Protein AF-A0A3B8VXX9-F1 (afdb_monomer_lite)

Sequence (115 aa):
GTAFRVTSAGAVGAQGVIPGIANLIPAICAQGWEAGEAGDADGIREANAGVIVAGKASRIAQGGSANAAAFGAMKASLKIMGILEHDTLSKPFRPLANEEKEQLPPILKELGLLN

Secondary structure (DSSP, 8-state):
-HHHHHHHSGGGT------GGGGT-HHHHHHHHHHHHHT-HHHHHHHHHHHHHHHHHGGG--SS-HHHHHHHHHHHHHHHTTS-S-----TTPPPPPHHHHTTHHHHHHHTTS--

Foldseek 3Di:
DLLCCLQAVVVVPDPDDDDPLCLVVVPLSVQSNVCSNVVPPVSSVVSSVLVVLSVVQLVLAPDDDSVLSNLLSSLLLCVVLVNDVDSDDDPPRDHGDPVSSVVNPVSCVVNVSHD

pLDDT: mean 94.01, std 6.65, range [60.78, 98.31]

Structure (mmCIF, N/CA/C/O backbone):
data_AF-A0A3B8VXX9-F1
#
_entry.id   AF-A0A3B8VXX9-F1
#
loop_
_atom_site.group_PDB
_atom_site.id
_atom_site.type_symbol
_atom_site.label_atom_id
_atom_site.label_alt_id
_atom_site.label_comp_id
_atom_site.label_asym_id
_atom_site.label_entity_id
_atom_site.label_seq_id
_atom_site.pdbx_PDB_ins_code
_atom_site.Cartn_x
_atom_site.Cartn_y
_atom_site.Cartn_z
_atom_site.occupancy
_atom_site.B_iso_or_equiv
_atom_site.auth_seq_id
_atom_site.auth_comp_id
_atom_site.auth_asym_id
_atom_site.auth_atom_id
_atom_site.pdbx_PDB_model_num
ATOM 1 N N . GLY A 1 1 ? 1.554 10.534 7.185 1.00 60.78 1 GLY A N 1
ATOM 2 C CA . GLY A 1 1 ? 0.429 11.073 6.399 1.00 60.78 1 GLY A CA 1
ATOM 3 C C . GLY A 1 1 ? -0.730 10.100 6.384 1.00 60.78 1 GLY A C 1
ATOM 4 O O . GLY A 1 1 ? -1.644 10.262 7.174 1.00 60.78 1 GLY A O 1
ATOM 5 N N . THR A 1 2 ? -0.674 9.083 5.523 1.00 64.62 2 THR A N 1
ATOM 6 C CA . THR A 1 2 ? -1.784 8.142 5.288 1.00 64.62 2 THR A CA 1
ATOM 7 C C . THR A 1 2 ? -2.212 7.336 6.513 1.00 64.62 2 THR A C 1
ATOM 9 O O . THR A 1 2 ? -3.402 7.301 6.776 1.00 64.62 2 THR A O 1
ATOM 12 N N . ALA A 1 3 ? -1.267 6.781 7.284 1.00 62.50 3 ALA A N 1
ATOM 13 C CA . ALA A 1 3 ? -1.545 6.015 8.508 1.00 62.50 3 ALA A CA 1
ATOM 14 C C . ALA A 1 3 ? -2.504 6.769 9.453 1.00 62.50 3 ALA A C 1
ATOM 16 O O . ALA A 1 3 ? -3.631 6.353 9.678 1.00 62.50 3 ALA A O 1
ATOM 17 N N . PHE A 1 4 ? -2.117 7.987 9.845 1.00 66.69 4 PHE A N 1
ATOM 18 C CA . PHE A 1 4 ? -2.926 8.838 10.718 1.00 66.69 4 PHE A CA 1
ATOM 19 C C . PHE A 1 4 ? -4.268 9.263 10.104 1.00 66.69 4 PHE A C 1
ATOM 21 O O . PHE A 1 4 ? -5.262 9.392 10.808 1.00 66.69 4 PHE A O 1
ATOM 28 N N . ARG A 1 5 ? -4.319 9.494 8.785 1.00 82.19 5 ARG A N 1
ATOM 29 C CA . ARG A 1 5 ? -5.575 9.889 8.132 1.00 82.19 5 ARG A CA 1
ATOM 30 C C . ARG A 1 5 ? -6.584 8.747 8.169 1.00 82.19 5 ARG A C 1
ATOM 32 O O . ARG A 1 5 ? -7.726 8.992 8.512 1.00 82.19 5 ARG A O 1
ATOM 39 N N . VAL A 1 6 ? -6.167 7.523 7.857 1.00 88.50 6 VAL A N 1
ATOM 40 C CA . VAL A 1 6 ? -7.079 6.373 7.802 1.00 88.50 6 VAL A CA 1
ATOM 41 C C . VAL A 1 6 ? -7.701 6.081 9.168 1.00 88.50 6 VAL A C 1
ATOM 43 O O . VAL A 1 6 ? -8.902 5.870 9.232 1.00 88.50 6 VAL A O 1
ATOM 46 N N . THR A 1 7 ? -6.918 6.126 10.249 1.00 91.75 7 THR A N 1
ATOM 47 C CA . THR A 1 7 ? -7.380 5.669 11.570 1.00 91.75 7 THR A CA 1
ATOM 48 C C . THR A 1 7 ? -7.891 6.767 12.502 1.00 91.75 7 THR A C 1
ATOM 50 O O . THR A 1 7 ? -8.358 6.464 13.593 1.00 91.75 7 THR A O 1
ATOM 53 N N . SER A 1 8 ? -7.723 8.048 12.158 1.00 87.81 8 SER A N 1
ATOM 54 C CA . SER A 1 8 ? -8.009 9.156 13.091 1.00 87.81 8 SER A CA 1
ATOM 55 C C . SER A 1 8 ? -8.794 10.314 12.475 1.00 87.81 8 SER A C 1
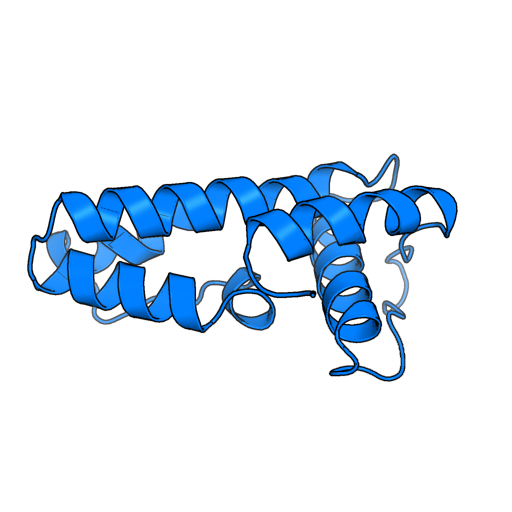ATOM 57 O O . SER A 1 8 ? -9.110 11.271 13.179 1.00 87.81 8 SER A O 1
ATOM 59 N N . ALA A 1 9 ? -9.125 10.261 11.180 1.00 84.50 9 ALA A N 1
ATOM 60 C CA . ALA A 1 9 ? -9.855 11.343 10.517 1.00 84.50 9 ALA A CA 1
ATOM 61 C C . ALA A 1 9 ? -11.298 11.500 11.037 1.00 84.50 9 ALA A C 1
ATOM 63 O O . ALA A 1 9 ? -11.759 12.631 11.196 1.00 84.50 9 ALA A O 1
ATOM 64 N N . GLY A 1 10 ? -11.976 10.402 11.380 1.00 82.25 10 GLY A N 1
ATOM 65 C CA . GLY A 1 10 ? -13.309 10.440 11.988 1.00 82.25 10 GLY A CA 1
ATOM 66 C C . GLY A 1 10 ? -13.361 11.229 13.297 1.00 82.25 10 GLY A C 1
ATOM 67 O O . GLY A 1 10 ? -14.204 12.106 13.477 1.00 82.25 10 GLY A O 1
ATOM 68 N N . ALA A 1 11 ? -12.361 11.033 14.163 1.00 86.81 11 ALA A N 1
ATOM 69 C CA . ALA A 1 11 ? -12.247 11.720 15.452 1.00 86.81 11 ALA A CA 1
ATOM 70 C C . ALA A 1 11 ? -12.109 13.254 15.342 1.00 86.81 11 ALA A C 1
ATOM 72 O O . ALA A 1 11 ? -12.340 13.963 16.320 1.00 86.81 11 ALA A O 1
ATOM 73 N N . VAL A 1 12 ? -11.748 13.780 14.166 1.00 88.81 12 VAL A N 1
ATOM 74 C CA . VAL A 1 12 ? -11.680 15.228 13.887 1.00 88.81 12 VAL A CA 1
ATOM 75 C C . VAL A 1 12 ? -12.837 15.721 13.008 1.00 88.81 12 VAL A C 1
ATOM 77 O O . VAL A 1 12 ? -12.774 16.821 12.461 1.00 88.81 12 VAL A O 1
ATOM 80 N N . GLY A 1 13 ? -13.896 14.919 12.867 1.00 89.88 13 GLY A N 1
ATOM 81 C CA . GLY A 1 13 ? -15.106 15.272 12.126 1.00 89.88 13 GLY A CA 1
ATOM 82 C C . GLY A 1 13 ? -14.976 15.163 10.607 1.00 89.88 13 GLY A C 1
ATOM 83 O O . GLY A 1 13 ? -15.776 15.770 9.897 1.00 89.88 13 GLY A O 1
ATOM 84 N N . ALA A 1 14 ? -13.987 14.430 10.087 1.00 90.94 14 ALA A N 1
ATOM 85 C CA . ALA A 1 14 ? -13.929 14.115 8.661 1.00 90.94 14 ALA A CA 1
ATOM 86 C C . ALA A 1 14 ? -14.866 12.945 8.322 1.00 90.94 14 ALA A C 1
ATOM 88 O O . ALA A 1 14 ? -14.974 11.994 9.085 1.00 90.94 14 ALA A O 1
ATOM 89 N N . GLN A 1 15 ? -15.494 12.982 7.145 1.00 92.12 15 GLN A N 1
ATOM 90 C CA . GLN A 1 15 ? -16.447 11.953 6.689 1.00 92.12 15 GLN A CA 1
ATOM 91 C C . GLN A 1 15 ? -15.792 10.839 5.856 1.00 92.12 15 GLN A C 1
ATOM 93 O O . GLN A 1 15 ? -16.481 9.965 5.338 1.00 92.12 15 GLN A O 1
ATOM 98 N N . GLY A 1 16 ? -14.475 10.894 5.654 1.00 90.75 16 GLY A N 1
ATOM 99 C CA . GLY A 1 16 ? -13.765 9.897 4.865 1.00 90.75 16 GLY A CA 1
ATOM 100 C C . GLY A 1 16 ? -12.332 10.284 4.528 1.00 90.75 16 GLY A C 1
ATOM 101 O O . GLY A 1 16 ? -11.832 11.351 4.898 1.00 90.75 16 GLY A O 1
ATOM 102 N N . VAL A 1 17 ? -11.669 9.397 3.787 1.00 93.19 17 VAL A N 1
ATOM 103 C CA . VAL A 1 17 ? -10.272 9.534 3.366 1.00 93.19 17 VAL A CA 1
ATOM 104 C C . VAL A 1 17 ? -10.062 9.041 1.938 1.00 93.19 17 VAL A C 1
ATOM 106 O O . VAL A 1 17 ? -10.767 8.161 1.461 1.00 93.19 17 VAL A O 1
ATOM 109 N N . ILE A 1 18 ? -9.034 9.574 1.267 1.00 93.12 18 ILE A N 1
ATOM 110 C CA . ILE A 1 18 ? -8.633 9.163 -0.091 1.00 93.12 18 ILE A CA 1
ATOM 111 C C . ILE A 1 18 ? -7.175 8.655 -0.066 1.00 93.12 18 ILE A C 1
ATOM 113 O O . ILE A 1 18 ? -6.253 9.344 -0.518 1.00 93.12 18 ILE A O 1
ATOM 117 N N . PRO A 1 19 ? -6.903 7.490 0.552 1.00 92.19 19 PRO A N 1
ATOM 118 C CA . PRO A 1 19 ? -5.554 6.950 0.669 1.00 92.19 19 PRO A CA 1
ATOM 119 C C . PRO A 1 19 ? -5.104 6.289 -0.641 1.00 92.19 19 PRO A C 1
ATOM 121 O O . PRO A 1 19 ? -5.575 5.218 -1.002 1.00 92.19 19 PRO A O 1
ATOM 124 N N . GLY A 1 20 ? -4.110 6.865 -1.325 1.00 93.06 20 GLY A N 1
ATOM 125 C CA . GLY A 1 20 ? -3.560 6.262 -2.552 1.00 93.06 20 GLY A CA 1
ATOM 126 C C . GLY A 1 20 ? -3.055 4.823 -2.361 1.00 93.06 20 GLY A C 1
ATOM 127 O O . GLY A 1 20 ? -3.249 3.982 -3.235 1.00 93.06 20 GLY A O 1
ATOM 128 N N . ILE A 1 21 ? -2.491 4.518 -1.184 1.00 93.94 21 ILE A N 1
ATOM 129 C CA . ILE A 1 21 ? -1.986 3.181 -0.828 1.00 93.94 21 ILE A CA 1
ATOM 130 C C . ILE A 1 21 ? -3.096 2.119 -0.729 1.00 93.94 21 ILE A C 1
ATOM 132 O O . ILE A 1 21 ? -2.792 0.932 -0.800 1.00 93.94 21 ILE A O 1
ATOM 136 N N . ALA A 1 22 ? -4.372 2.511 -0.620 1.00 96.19 22 ALA A N 1
ATOM 137 C CA . ALA A 1 22 ? -5.488 1.564 -0.602 1.00 96.19 22 ALA A CA 1
ATOM 138 C C . ALA A 1 22 ? -5.686 0.839 -1.937 1.00 96.19 22 ALA A C 1
ATOM 140 O O . ALA A 1 22 ? -6.365 -0.175 -1.964 1.00 96.19 22 ALA A O 1
ATOM 141 N N . ASN A 1 23 ? -5.052 1.284 -3.028 1.00 96.75 23 ASN A N 1
ATOM 142 C CA . ASN A 1 23 ? -4.965 0.454 -4.232 1.00 96.75 23 ASN A CA 1
ATOM 143 C C . ASN A 1 23 ? -4.179 -0.843 -3.975 1.00 96.75 23 ASN A C 1
ATOM 145 O O . ASN A 1 23 ? -4.448 -1.838 -4.632 1.00 96.75 23 ASN A O 1
ATOM 149 N N . LEU A 1 24 ? -3.213 -0.834 -3.047 1.00 97.38 24 LEU A N 1
ATOM 150 C CA . LEU A 1 24 ? -2.416 -2.008 -2.679 1.00 97.38 24 LEU A CA 1
ATOM 151 C C . LEU A 1 24 ? -2.976 -2.733 -1.449 1.00 97.38 24 LEU A C 1
ATOM 153 O O . LEU A 1 24 ? -3.030 -3.956 -1.436 1.00 97.38 24 LEU A O 1
ATOM 157 N N . ILE A 1 25 ? -3.382 -1.986 -0.419 1.00 97.25 25 ILE A N 1
ATOM 158 C CA . ILE A 1 25 ? -3.866 -2.532 0.861 1.00 97.25 25 ILE A CA 1
ATOM 159 C C . ILE A 1 25 ? -5.292 -2.052 1.194 1.00 97.25 25 ILE A C 1
ATOM 161 O O . ILE A 1 25 ? -5.491 -1.388 2.217 1.00 97.25 25 ILE A O 1
ATOM 165 N N . PRO A 1 26 ? -6.302 -2.347 0.351 1.00 97.25 26 PRO A N 1
ATOM 166 C CA . PRO A 1 26 ? -7.664 -1.851 0.558 1.00 97.25 26 PRO A CA 1
ATOM 167 C C . PRO A 1 26 ? -8.269 -2.348 1.875 1.00 97.25 26 PRO A C 1
ATOM 169 O O . PRO A 1 26 ? -8.829 -1.547 2.617 1.00 97.25 26 PRO A O 1
ATOM 172 N N . ALA A 1 27 ? -8.088 -3.632 2.205 1.00 97.50 27 ALA A N 1
ATOM 173 C CA . ALA A 1 27 ? -8.629 -4.237 3.424 1.00 97.50 27 ALA A CA 1
ATOM 174 C C . ALA A 1 27 ? -8.061 -3.594 4.700 1.00 97.50 27 ALA A C 1
ATOM 176 O O . ALA A 1 27 ? -8.822 -3.208 5.578 1.00 97.50 27 ALA A O 1
ATOM 177 N N . ILE A 1 28 ? -6.741 -3.380 4.760 1.00 97.12 28 ILE A N 1
ATOM 178 C CA . ILE A 1 28 ? -6.081 -2.710 5.896 1.00 97.12 28 ILE A CA 1
ATOM 179 C C . ILE A 1 28 ? -6.592 -1.271 6.044 1.00 97.12 28 ILE A C 1
ATOM 181 O O . ILE A 1 28 ? -6.786 -0.785 7.156 1.00 97.12 28 ILE A O 1
ATOM 185 N N . CYS A 1 29 ? -6.824 -0.573 4.926 1.00 96.81 29 CYS A N 1
ATOM 186 C CA . CYS A 1 29 ? -7.357 0.786 4.972 1.00 96.81 29 CYS A CA 1
ATOM 187 C C . CYS A 1 29 ? -8.814 0.822 5.461 1.00 96.81 29 CYS A C 1
ATOM 189 O O . CYS A 1 29 ? -9.158 1.705 6.241 1.00 96.81 29 CYS A O 1
ATOM 191 N N . ALA A 1 30 ? -9.650 -0.128 5.034 1.00 96.75 30 ALA A N 1
ATOM 192 C CA . ALA A 1 30 ? -11.029 -0.250 5.505 1.00 96.75 30 ALA A CA 1
ATOM 193 C C . ALA A 1 30 ? -11.083 -0.600 7.001 1.00 96.75 30 ALA A C 1
ATOM 195 O O . ALA A 1 30 ? -11.717 0.123 7.765 1.00 96.75 30 ALA A O 1
ATOM 196 N N . GLN A 1 31 ? -10.321 -1.611 7.432 1.00 96.44 31 GLN A N 1
ATOM 197 C CA . GLN A 1 31 ? -10.192 -1.985 8.843 1.00 96.44 31 GLN A CA 1
ATOM 198 C C . GLN A 1 31 ? -9.725 -0.799 9.694 1.00 96.44 31 GLN A C 1
ATOM 200 O O . GLN A 1 31 ? -10.269 -0.545 10.763 1.00 96.44 31 GLN A O 1
ATOM 205 N N . GLY A 1 32 ? -8.727 -0.046 9.221 1.00 95.88 32 GLY A N 1
ATOM 206 C CA . GLY A 1 32 ? -8.232 1.123 9.940 1.00 95.88 32 GLY A CA 1
ATOM 207 C C . GLY A 1 32 ? -9.278 2.228 10.093 1.00 95.88 32 GLY A C 1
ATOM 208 O O . GLY A 1 32 ? -9.334 2.853 11.151 1.00 95.88 32 GLY A O 1
ATOM 209 N N . TRP A 1 33 ? -10.105 2.456 9.068 1.00 95.75 33 TRP A N 1
ATOM 210 C CA . TRP A 1 33 ? -11.226 3.395 9.142 1.00 95.75 33 TRP A CA 1
ATOM 211 C C . TRP A 1 33 ? -12.264 2.935 10.167 1.00 95.75 33 TRP A C 1
ATOM 213 O O . TRP A 1 33 ? -12.596 3.689 11.075 1.00 95.75 33 TRP A O 1
ATOM 223 N N . GLU A 1 34 ? -12.720 1.687 10.070 1.00 96.06 34 GLU A N 1
ATOM 224 C CA . GLU A 1 34 ? -13.725 1.115 10.974 1.00 96.06 34 GLU A CA 1
ATOM 225 C C . GLU A 1 34 ? -13.252 1.109 12.433 1.00 96.06 34 GLU A C 1
ATOM 227 O O . GLU A 1 34 ? -13.999 1.507 13.327 1.00 96.06 34 GLU A O 1
ATOM 232 N N . ALA A 1 35 ? -11.991 0.741 12.678 1.00 96.25 35 ALA A N 1
ATOM 233 C CA . ALA A 1 35 ? -11.395 0.791 14.009 1.00 96.25 35 ALA A CA 1
ATOM 234 C C . ALA A 1 35 ? -11.304 2.230 14.543 1.00 96.25 35 ALA A C 1
ATOM 236 O O . ALA A 1 35 ? -11.560 2.474 15.721 1.00 96.25 35 ALA A O 1
ATOM 237 N N . GLY A 1 36 ? -10.990 3.195 13.672 1.00 95.00 36 GLY A N 1
ATOM 238 C CA . GLY A 1 36 ? -11.010 4.622 13.994 1.00 95.00 36 GLY A CA 1
ATOM 239 C C . GLY A 1 36 ? -12.394 5.117 14.416 1.00 95.00 36 GLY A C 1
ATOM 240 O O . GLY A 1 36 ? -12.515 5.771 15.451 1.00 95.00 36 GLY A O 1
ATOM 241 N N . GLU A 1 37 ? -13.431 4.762 13.654 1.00 94.62 37 GLU A N 1
ATOM 242 C CA . GLU A 1 37 ? -14.828 5.124 13.942 1.00 94.62 37 GLU A CA 1
ATOM 243 C C . GLU A 1 37 ? -15.339 4.483 15.241 1.00 94.62 37 GLU A C 1
ATOM 245 O O . GLU A 1 37 ? -16.084 5.107 15.997 1.00 94.62 37 GLU A O 1
ATOM 250 N N . ALA A 1 38 ? -14.916 3.250 15.527 1.00 95.31 38 ALA A N 1
ATOM 251 C CA . ALA A 1 38 ? -15.290 2.524 16.738 1.00 95.31 38 ALA A CA 1
ATOM 252 C C . ALA A 1 38 ? -14.457 2.908 17.978 1.00 95.31 38 ALA A C 1
ATOM 254 O O . ALA A 1 38 ? -14.798 2.504 19.090 1.00 95.31 38 ALA A O 1
ATOM 255 N N . GLY A 1 39 ? -13.359 3.655 17.811 1.00 94.56 39 GLY A N 1
ATOM 256 C CA . GLY A 1 39 ? -12.396 3.916 18.884 1.00 94.56 39 GLY A CA 1
ATOM 257 C C . GLY A 1 39 ? -11.611 2.672 19.332 1.00 94.56 39 GLY A C 1
ATOM 258 O O . GLY A 1 39 ? -11.118 2.635 20.461 1.00 94.56 39 GLY A O 1
ATOM 259 N N . ASP A 1 40 ? -11.489 1.658 18.472 1.00 96.88 40 ASP A N 1
ATOM 260 C CA . ASP A 1 40 ? -10.754 0.419 18.741 1.00 96.88 40 ASP A CA 1
ATOM 261 C C . ASP A 1 40 ? -9.239 0.644 18.626 1.00 96.88 40 ASP A C 1
ATOM 263 O O . ASP A 1 40 ? -8.651 0.659 17.542 1.00 96.88 40 ASP A O 1
ATOM 267 N N . ALA A 1 41 ? -8.586 0.812 19.775 1.00 95.38 41 ALA A N 1
ATOM 268 C CA . ALA A 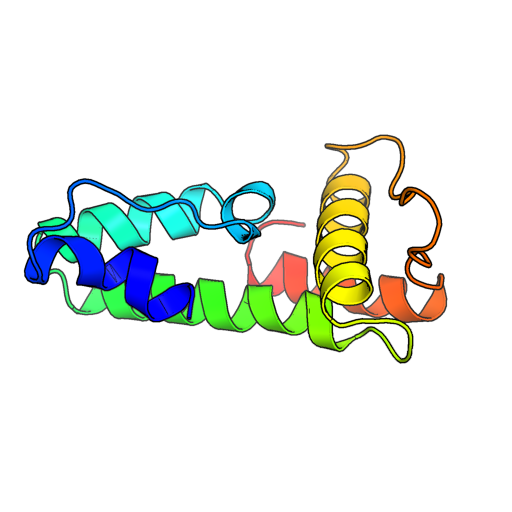1 41 ? -7.156 1.088 19.848 1.00 95.38 41 ALA A CA 1
ATOM 269 C C . ALA A 1 41 ? -6.278 -0.034 19.262 1.00 95.38 41 ALA A C 1
ATOM 271 O O . ALA A 1 41 ? -5.193 0.257 18.741 1.00 95.38 41 ALA A O 1
ATOM 272 N N . ASP A 1 42 ? -6.714 -1.292 19.339 1.00 97.38 42 ASP A N 1
ATOM 273 C CA . ASP A 1 42 ? -5.925 -2.426 18.860 1.00 97.38 42 ASP A CA 1
ATOM 274 C C . ASP A 1 42 ? -6.055 -2.573 17.344 1.00 97.38 42 ASP A C 1
ATOM 276 O O . ASP A 1 42 ? -5.026 -2.634 16.661 1.00 97.38 42 ASP A O 1
ATOM 280 N N . GLY A 1 43 ? -7.273 -2.469 16.802 1.00 96.31 43 GLY A N 1
ATOM 281 C CA . GLY A 1 43 ? -7.501 -2.405 15.356 1.00 96.31 43 GLY A CA 1
ATOM 282 C C . GLY A 1 43 ? -6.792 -1.215 14.695 1.00 96.31 43 GLY A C 1
ATOM 283 O O . GLY A 1 43 ? -6.165 -1.362 13.642 1.00 96.31 43 GLY A O 1
ATOM 284 N N . ILE A 1 44 ? -6.780 -0.046 15.350 1.00 95.75 44 ILE A N 1
ATOM 285 C CA . ILE A 1 44 ? -6.016 1.132 14.900 1.00 95.75 44 ILE A CA 1
ATOM 286 C C . ILE A 1 44 ? -4.514 0.824 14.842 1.00 95.75 44 ILE A C 1
ATOM 288 O O . ILE A 1 44 ? -3.831 1.221 13.890 1.00 95.75 44 ILE A O 1
ATOM 292 N N . ARG A 1 45 ? -3.966 0.152 15.862 1.00 95.50 45 ARG A N 1
ATOM 293 C CA . ARG A 1 45 ? -2.536 -0.185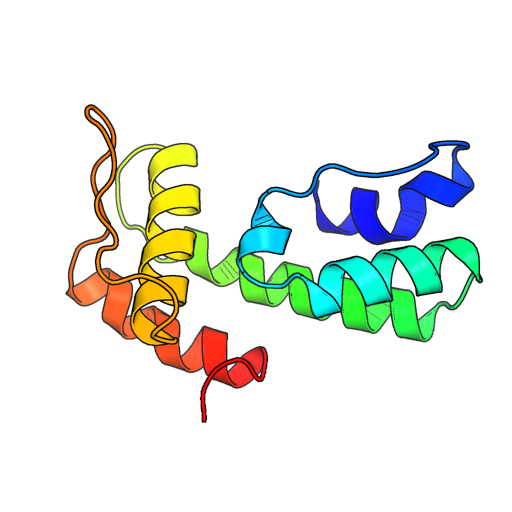 15.915 1.00 95.50 45 ARG A CA 1
ATOM 294 C C . ARG A 1 45 ? -2.163 -1.176 14.816 1.00 95.50 45 ARG A C 1
ATOM 296 O O . ARG A 1 45 ? -1.152 -0.961 14.145 1.00 95.50 45 ARG A O 1
ATOM 303 N N . GLU A 1 46 ? -2.971 -2.212 14.616 1.00 96.12 46 GLU A N 1
ATOM 304 C CA . GLU A 1 46 ? -2.760 -3.222 13.577 1.00 96.12 46 GLU A CA 1
ATOM 305 C C . GLU A 1 46 ? -2.804 -2.600 12.176 1.00 96.12 46 GLU A C 1
ATOM 307 O O . GLU A 1 46 ? -1.852 -2.741 11.400 1.00 96.12 46 GLU A O 1
ATOM 312 N N . ALA A 1 47 ? -3.842 -1.814 11.879 1.00 96.56 47 ALA A N 1
ATOM 313 C CA . ALA A 1 47 ? -3.968 -1.147 10.589 1.00 96.56 47 ALA A CA 1
ATOM 314 C C . ALA A 1 47 ? -2.796 -0.187 10.321 1.00 96.56 47 ALA A C 1
ATOM 316 O O . ALA A 1 47 ? -2.225 -0.167 9.226 1.00 96.56 47 ALA A O 1
ATOM 317 N N . ASN A 1 48 ? -2.373 0.576 11.334 1.00 95.88 48 ASN A N 1
ATOM 318 C CA . ASN A 1 48 ? -1.214 1.458 11.217 1.00 95.88 48 ASN A CA 1
ATOM 319 C C . ASN A 1 48 ? 0.087 0.689 10.963 1.00 95.88 48 ASN A C 1
ATOM 321 O O . ASN A 1 48 ? 0.890 1.125 10.131 1.00 95.88 48 ASN A O 1
ATOM 325 N N . ALA A 1 49 ? 0.291 -0.454 11.623 1.00 96.00 49 ALA A N 1
ATOM 326 C CA . ALA A 1 49 ? 1.436 -1.320 11.359 1.00 96.00 49 ALA A CA 1
ATOM 327 C C . ALA A 1 49 ? 1.431 -1.807 9.900 1.00 96.00 49 ALA A C 1
ATOM 329 O O . ALA A 1 49 ? 2.438 -1.648 9.203 1.00 96.00 49 ALA A O 1
ATOM 330 N N . GLY A 1 50 ? 0.286 -2.274 9.394 1.00 96.75 50 GLY A N 1
ATOM 331 C CA . GLY A 1 50 ? 0.124 -2.672 7.993 1.00 96.75 50 GLY A CA 1
ATOM 332 C C . GLY A 1 50 ? 0.439 -1.542 7.003 1.00 96.75 50 GLY A C 1
ATOM 333 O O . GLY A 1 50 ? 1.196 -1.730 6.049 1.00 96.75 50 GLY A O 1
ATOM 334 N N . VAL A 1 51 ? -0.046 -0.323 7.258 1.00 95.50 51 VAL A N 1
ATOM 335 C CA . VAL A 1 51 ? 0.271 0.851 6.421 1.00 95.50 51 VAL A CA 1
ATOM 336 C C . VAL A 1 51 ? 1.770 1.186 6.450 1.00 95.50 51 VAL A C 1
ATOM 338 O O . VAL A 1 51 ? 2.338 1.564 5.419 1.00 95.50 51 VAL A O 1
ATOM 341 N N . ILE A 1 52 ? 2.439 1.040 7.598 1.00 95.62 52 ILE A N 1
ATOM 342 C CA . ILE A 1 52 ? 3.890 1.259 7.724 1.00 95.62 52 ILE A CA 1
ATOM 343 C C . ILE A 1 52 ? 4.673 0.227 6.905 1.00 95.62 52 ILE A C 1
ATOM 345 O O . ILE A 1 52 ? 5.625 0.605 6.207 1.00 95.62 52 ILE A O 1
ATOM 349 N N . VAL A 1 53 ? 4.268 -1.045 6.962 1.00 96.69 53 VAL A N 1
ATOM 350 C CA . VAL A 1 53 ? 4.862 -2.129 6.167 1.00 96.69 53 VAL A CA 1
ATOM 351 C C . VAL A 1 53 ? 4.664 -1.867 4.676 1.00 96.69 53 VAL A C 1
ATOM 353 O O . VAL A 1 53 ? 5.647 -1.849 3.938 1.00 96.69 53 VAL A O 1
ATOM 356 N N . ALA A 1 54 ? 3.448 -1.539 4.233 1.00 96.06 54 ALA A N 1
ATOM 357 C CA . ALA A 1 54 ? 3.183 -1.181 2.837 1.00 96.06 54 ALA A CA 1
ATOM 358 C C . ALA A 1 54 ? 4.015 0.026 2.376 1.00 96.06 54 ALA A C 1
ATOM 360 O O . ALA A 1 54 ? 4.523 0.051 1.255 1.00 96.06 54 ALA A O 1
ATOM 361 N N . GLY A 1 55 ? 4.249 0.997 3.263 1.00 94.56 55 GLY A N 1
ATOM 362 C CA . GLY A 1 55 ? 5.131 2.132 3.002 1.00 94.56 55 GLY A CA 1
ATOM 363 C C . GLY A 1 55 ? 6.605 1.764 2.781 1.00 94.56 55 GLY A C 1
ATOM 364 O O . GLY A 1 55 ? 7.350 2.591 2.252 1.00 94.56 55 GLY A O 1
ATOM 365 N N . LYS A 1 56 ? 7.061 0.559 3.166 1.00 96.00 56 LYS A N 1
ATOM 366 C CA . LYS A 1 56 ? 8.409 0.059 2.828 1.00 96.00 56 LYS A CA 1
ATOM 367 C C . LYS A 1 56 ? 8.563 -0.129 1.315 1.00 96.00 56 LYS A C 1
ATOM 369 O O . LYS A 1 56 ? 9.643 0.134 0.798 1.00 96.00 56 LYS A O 1
ATOM 374 N N . ALA A 1 57 ? 7.491 -0.496 0.605 1.00 96.00 57 ALA A N 1
ATOM 375 C CA . ALA A 1 57 ? 7.539 -0.805 -0.823 1.00 96.00 57 ALA A CA 1
ATOM 376 C C . ALA A 1 57 ? 8.045 0.379 -1.661 1.00 96.00 57 ALA A C 1
ATOM 378 O O . ALA A 1 57 ? 8.883 0.201 -2.533 1.00 96.00 57 ALA A O 1
ATOM 379 N N . SER A 1 58 ? 7.625 1.613 -1.367 1.00 93.31 58 SER A N 1
ATOM 380 C CA . SER A 1 58 ? 8.121 2.786 -2.103 1.00 93.31 58 SER A CA 1
ATOM 381 C C . SER A 1 58 ? 9.569 3.155 -1.764 1.00 93.31 58 SER A C 1
ATOM 383 O O . SER A 1 58 ? 10.170 3.946 -2.480 1.00 93.31 58 SER A O 1
ATOM 385 N N . ARG A 1 59 ? 10.138 2.632 -0.670 1.00 94.94 59 ARG A N 1
ATOM 386 C CA . ARG A 1 59 ? 11.516 2.937 -0.242 1.00 94.94 59 ARG A CA 1
ATOM 387 C C . ARG A 1 59 ? 12.572 2.053 -0.906 1.00 94.94 59 ARG A C 1
ATOM 389 O O . ARG A 1 59 ? 13.752 2.321 -0.726 1.00 94.94 59 ARG A O 1
ATOM 396 N N . ILE A 1 60 ? 12.163 1.040 -1.670 1.00 95.69 60 ILE A N 1
ATOM 397 C CA . ILE A 1 60 ? 13.090 0.180 -2.425 1.00 95.69 60 ILE A CA 1
ATOM 398 C C . ILE A 1 60 ? 13.642 0.880 -3.674 1.00 95.69 60 ILE A C 1
ATOM 400 O O . ILE A 1 60 ? 14.649 0.447 -4.224 1.00 95.69 60 ILE A O 1
ATOM 404 N N . ALA A 1 61 ? 12.975 1.948 -4.128 1.00 95.19 61 ALA A N 1
ATOM 405 C CA . ALA A 1 61 ? 13.415 2.739 -5.265 1.00 95.19 61 ALA A CA 1
ATOM 406 C C . ALA A 1 61 ? 14.729 3.460 -4.936 1.00 95.19 61 ALA A C 1
ATOM 408 O O . ALA A 1 61 ? 14.806 4.232 -3.980 1.00 95.19 61 ALA A O 1
ATOM 409 N N . GLN A 1 62 ? 15.741 3.255 -5.769 1.00 93.62 62 GLN A N 1
ATOM 410 C CA . GLN A 1 62 ? 17.070 3.856 -5.671 1.00 93.62 62 GLN A CA 1
ATOM 411 C C . GLN A 1 62 ? 17.198 5.125 -6.531 1.00 93.62 62 GLN A C 1
ATOM 413 O O . GLN A 1 62 ? 18.269 5.724 -6.616 1.00 93.62 62 GLN A O 1
ATOM 418 N N . GLY A 1 63 ? 16.112 5.560 -7.176 1.00 91.38 63 GLY A N 1
ATOM 419 C CA . GLY A 1 63 ? 16.084 6.785 -7.967 1.00 91.38 63 GLY A CA 1
ATOM 420 C C . GLY A 1 63 ? 14.681 7.213 -8.393 1.00 91.38 63 GLY A C 1
ATOM 421 O O . GLY A 1 63 ? 13.683 6.547 -8.123 1.00 91.38 63 GLY A O 1
ATOM 422 N N . GLY A 1 64 ? 14.615 8.343 -9.101 1.00 92.12 64 GLY A N 1
ATOM 423 C CA . GLY A 1 64 ? 13.355 8.970 -9.502 1.00 92.12 64 GLY A CA 1
ATOM 424 C C . GLY A 1 64 ? 12.742 9.845 -8.405 1.00 92.12 64 GLY A C 1
ATOM 425 O O . GLY A 1 64 ? 13.337 10.087 -7.358 1.00 92.12 64 GLY A O 1
ATOM 426 N N . SER A 1 65 ? 11.550 10.379 -8.670 1.00 95.19 65 SER A N 1
ATOM 427 C CA . SER A 1 65 ? 10.815 11.185 -7.690 1.00 95.19 65 SER A CA 1
ATOM 428 C C . SER A 1 65 ? 10.061 10.304 -6.693 1.00 95.19 65 SER A C 1
ATOM 430 O O . SER A 1 65 ? 9.748 9.150 -6.984 1.00 95.19 65 SER A O 1
ATOM 432 N N . ALA A 1 66 ? 9.671 10.870 -5.548 1.00 93.44 66 ALA A N 1
ATOM 433 C CA . ALA A 1 66 ? 8.843 10.169 -4.563 1.00 93.44 66 ALA A CA 1
ATOM 434 C C . ALA A 1 66 ? 7.531 9.623 -5.165 1.00 93.44 66 ALA A C 1
ATOM 436 O O . ALA A 1 66 ? 7.097 8.528 -4.818 1.00 93.44 66 ALA A O 1
ATOM 437 N N . ASN A 1 67 ? 6.933 10.347 -6.119 1.00 94.25 67 ASN A N 1
ATOM 438 C CA . ASN A 1 67 ? 5.739 9.888 -6.832 1.00 94.25 67 ASN A CA 1
ATOM 439 C C . ASN A 1 67 ? 6.044 8.703 -7.759 1.00 94.25 67 ASN A C 1
ATOM 441 O O . ASN A 1 67 ? 5.270 7.750 -7.791 1.00 94.25 67 ASN A O 1
ATOM 445 N N . ALA A 1 68 ? 7.172 8.734 -8.479 1.00 95.81 68 ALA A N 1
ATOM 446 C CA . ALA A 1 68 ? 7.600 7.607 -9.308 1.00 95.81 68 ALA A CA 1
ATOM 447 C C . ALA A 1 68 ? 7.829 6.354 -8.454 1.00 95.81 68 ALA A C 1
ATOM 449 O O . ALA A 1 68 ? 7.345 5.281 -8.802 1.00 95.81 68 ALA A O 1
ATOM 450 N N . ALA A 1 69 ? 8.487 6.511 -7.304 1.00 96.38 69 ALA A N 1
ATOM 451 C CA . ALA A 1 69 ? 8.723 5.430 -6.358 1.00 96.38 69 ALA A CA 1
ATOM 452 C C . ALA A 1 69 ? 7.411 4.855 -5.796 1.00 96.38 69 ALA A C 1
ATOM 454 O O . ALA A 1 69 ? 7.219 3.641 -5.791 1.00 96.38 69 ALA A O 1
ATOM 455 N N . ALA A 1 70 ? 6.476 5.715 -5.376 1.00 95.38 70 ALA A N 1
ATOM 456 C CA . ALA A 1 70 ? 5.188 5.291 -4.833 1.00 95.38 70 ALA A CA 1
ATOM 457 C C . ALA A 1 70 ? 4.322 4.559 -5.873 1.00 95.38 70 ALA A C 1
ATOM 459 O O . ALA A 1 70 ? 3.859 3.448 -5.615 1.00 95.38 70 ALA A O 1
ATOM 460 N N . PHE A 1 71 ? 4.127 5.146 -7.059 1.00 96.56 71 PHE A N 1
ATOM 461 C CA . PHE A 1 71 ? 3.328 4.517 -8.114 1.00 96.56 71 PHE A CA 1
ATOM 462 C C . PHE A 1 71 ? 4.012 3.279 -8.695 1.00 96.56 71 PHE A C 1
ATOM 464 O O . PHE A 1 71 ? 3.339 2.285 -8.956 1.00 96.56 71 PHE A O 1
ATOM 471 N N . GLY A 1 72 ? 5.333 3.320 -8.870 1.00 97.25 72 GLY A N 1
ATOM 472 C CA . GLY A 1 72 ? 6.122 2.200 -9.371 1.00 97.25 72 GLY A CA 1
ATOM 473 C C . GLY A 1 72 ? 6.047 0.997 -8.442 1.00 97.25 72 GLY A C 1
ATOM 474 O O . GLY A 1 72 ? 5.701 -0.089 -8.897 1.00 97.25 72 GLY A O 1
ATOM 475 N N . ALA A 1 73 ? 6.274 1.197 -7.141 1.00 97.50 73 ALA A N 1
ATOM 476 C CA . ALA A 1 73 ? 6.142 0.135 -6.148 1.00 97.50 73 ALA A CA 1
ATOM 477 C C . ALA A 1 73 ? 4.720 -0.427 -6.098 1.00 97.50 73 ALA A C 1
ATOM 479 O O . ALA A 1 73 ? 4.538 -1.638 -6.127 1.00 97.50 73 ALA A O 1
ATOM 480 N N . MET A 1 74 ? 3.705 0.439 -6.101 1.00 97.62 74 MET A N 1
ATOM 481 C CA . MET A 1 74 ? 2.308 0.011 -6.075 1.00 97.62 74 MET A CA 1
ATOM 482 C C . MET A 1 74 ? 1.930 -0.827 -7.302 1.00 97.62 74 MET A C 1
ATOM 484 O O . MET A 1 74 ? 1.389 -1.919 -7.149 1.00 97.62 74 MET A O 1
ATOM 488 N N . LYS A 1 75 ? 2.240 -0.364 -8.520 1.00 98.19 75 LYS A N 1
ATOM 489 C CA . LYS A 1 75 ? 1.900 -1.109 -9.742 1.00 98.19 75 LYS A CA 1
ATOM 490 C C . LYS A 1 75 ? 2.741 -2.377 -9.901 1.00 98.19 75 LYS A C 1
ATOM 492 O O . LYS A 1 75 ? 2.208 -3.381 -10.362 1.00 98.19 75 LYS A O 1
ATOM 497 N N . ALA A 1 76 ? 4.011 -2.361 -9.494 1.00 98.19 76 ALA A N 1
ATOM 498 C CA . ALA A 1 76 ? 4.853 -3.556 -9.488 1.00 98.19 76 ALA A CA 1
ATOM 499 C C . ALA A 1 76 ? 4.324 -4.613 -8.510 1.00 98.19 76 ALA A C 1
ATOM 501 O O . ALA A 1 76 ? 4.208 -5.776 -8.887 1.00 98.19 76 ALA A O 1
ATOM 502 N N . SER A 1 77 ? 3.917 -4.211 -7.303 1.00 98.31 77 SER A N 1
ATOM 503 C CA . SER A 1 77 ? 3.267 -5.105 -6.342 1.00 98.31 77 SER A CA 1
ATOM 504 C C . SER A 1 77 ? 1.979 -5.706 -6.898 1.00 98.31 77 SER A C 1
ATOM 506 O O . SER A 1 77 ? 1.816 -6.922 -6.882 1.00 98.31 77 SER A O 1
ATOM 508 N N . LEU A 1 78 ? 1.095 -4.878 -7.463 1.00 98.31 78 LEU A N 1
ATOM 509 C CA . LEU A 1 78 ? -0.156 -5.345 -8.068 1.00 98.31 78 LEU A CA 1
ATOM 510 C C . LEU A 1 78 ? 0.079 -6.295 -9.249 1.00 98.31 78 LEU A C 1
ATOM 512 O O . LEU A 1 78 ? -0.698 -7.223 -9.453 1.00 98.31 78 LEU A O 1
ATOM 516 N N . LYS A 1 79 ? 1.160 -6.099 -10.008 1.00 98.19 79 LYS A N 1
ATOM 517 C CA . LYS A 1 79 ? 1.574 -7.030 -11.061 1.00 98.19 79 LYS A CA 1
ATOM 518 C C . LYS A 1 79 ? 2.065 -8.363 -10.496 1.00 98.19 79 LYS A C 1
ATOM 520 O O . LYS A 1 79 ? 1.658 -9.406 -10.993 1.00 98.19 79 LYS A O 1
ATOM 525 N N . ILE A 1 80 ? 2.893 -8.347 -9.447 1.00 97.94 80 ILE A N 1
ATOM 526 C CA . ILE A 1 80 ? 3.350 -9.567 -8.751 1.00 97.94 80 ILE A CA 1
ATOM 527 C C . ILE A 1 80 ? 2.156 -10.355 -8.193 1.00 97.94 80 ILE A C 1
ATOM 529 O O . ILE A 1 80 ? 2.137 -11.578 -8.271 1.00 97.94 80 ILE A O 1
ATOM 533 N N . MET A 1 81 ? 1.139 -9.653 -7.689 1.00 97.62 81 MET A N 1
ATOM 534 C CA . MET A 1 81 ? -0.115 -10.241 -7.205 1.00 97.62 81 MET A CA 1
ATOM 535 C C . MET A 1 81 ? -1.043 -10.740 -8.331 1.00 97.62 81 MET A C 1
ATOM 537 O O . MET A 1 81 ? -2.102 -11.287 -8.041 1.00 97.62 81 MET A O 1
ATOM 541 N N . GLY A 1 82 ? -0.697 -10.528 -9.606 1.0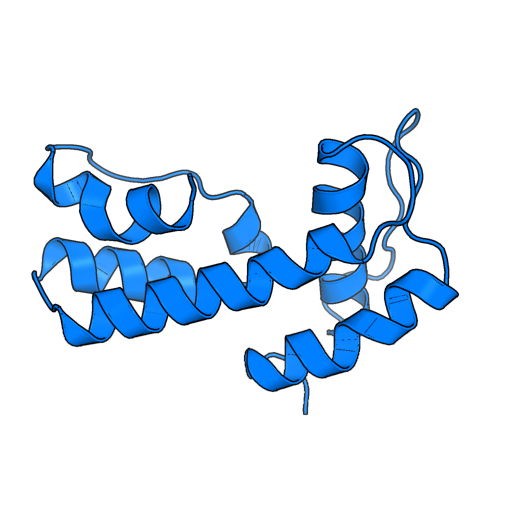0 97.69 82 GLY A N 1
ATOM 542 C CA . GLY A 1 82 ? -1.525 -10.919 -10.752 1.00 97.69 82 GLY A CA 1
ATOM 543 C C . GLY A 1 82 ? -2.751 -10.030 -11.004 1.00 97.69 82 GLY A C 1
ATOM 544 O O . GLY A 1 82 ? -3.605 -10.395 -11.805 1.00 97.69 82 GLY A O 1
ATOM 545 N N . ILE A 1 83 ? -2.851 -8.868 -10.349 1.00 98.00 83 ILE A N 1
ATOM 546 C CA . ILE A 1 83 ? -3.966 -7.916 -10.511 1.00 98.00 83 ILE A CA 1
ATOM 547 C C . ILE A 1 83 ? -3.767 -7.031 -11.749 1.00 98.00 83 ILE A C 1
ATOM 549 O O . ILE A 1 83 ? -4.731 -6.673 -12.424 1.00 98.00 83 ILE A O 1
ATOM 553 N N . LEU A 1 84 ? -2.520 -6.659 -12.052 1.00 98.00 84 LEU A N 1
ATOM 554 C CA . LEU A 1 84 ? -2.166 -5.886 -13.245 1.00 98.00 84 LEU A CA 1
ATOM 555 C C . LEU A 1 84 ? -1.290 -6.707 -14.188 1.00 98.00 84 LEU A C 1
ATOM 557 O O . LEU A 1 84 ? -0.369 -7.389 -13.755 1.00 98.00 84 LEU A O 1
ATOM 561 N N . GLU A 1 85 ? -1.492 -6.542 -15.492 1.00 98.12 85 GLU A N 1
ATOM 562 C CA . GLU A 1 85 ? -0.606 -7.129 -16.506 1.00 98.12 85 GLU A CA 1
ATOM 563 C C . GLU A 1 85 ? 0.738 -6.379 -16.599 1.00 98.12 85 GLU A C 1
ATOM 565 O O . GLU A 1 85 ? 1.800 -6.962 -16.845 1.00 98.12 85 GLU A O 1
ATOM 570 N N . HIS A 1 86 ? 0.717 -5.059 -16.377 1.00 96.94 86 HIS A N 1
ATOM 571 C CA . HIS A 1 86 ? 1.873 -4.182 -16.547 1.00 96.94 86 HIS A CA 1
ATOM 572 C C . HIS A 1 86 ? 2.029 -3.172 -15.405 1.00 96.94 86 HIS A C 1
ATOM 574 O O . HIS A 1 86 ? 1.075 -2.542 -14.949 1.00 96.94 86 HIS A O 1
ATOM 580 N N . ASP A 1 87 ? 3.282 -2.942 -15.020 1.00 97.12 87 ASP A N 1
ATOM 581 C CA . ASP A 1 87 ? 3.718 -1.988 -14.000 1.00 97.12 87 ASP A CA 1
ATOM 582 C C . ASP A 1 87 ? 4.301 -0.695 -14.599 1.00 97.12 87 ASP A C 1
ATOM 584 O O . ASP A 1 87 ? 5.019 0.058 -13.942 1.00 97.12 87 ASP A O 1
ATOM 588 N N . THR A 1 88 ? 3.990 -0.421 -15.868 1.00 95.81 88 THR A N 1
ATOM 589 C CA . THR A 1 88 ? 4.480 0.756 -16.589 1.00 95.81 88 THR A CA 1
ATOM 590 C C . THR A 1 88 ? 3.947 2.053 -15.984 1.00 95.81 88 THR A C 1
ATOM 592 O O . THR A 1 88 ? 2.806 2.139 -15.510 1.00 95.81 88 THR A O 1
ATOM 595 N N . LEU A 1 89 ? 4.779 3.093 -16.033 1.00 96.44 89 LEU A N 1
ATOM 596 C CA . LEU A 1 89 ? 4.422 4.451 -15.639 1.00 96.44 89 LEU A CA 1
ATOM 597 C C . LEU A 1 89 ? 4.443 5.374 -16.857 1.00 96.44 89 LEU A C 1
ATOM 599 O O . LEU A 1 89 ? 5.224 5.184 -17.790 1.00 96.44 89 LEU A O 1
ATOM 603 N N . SER A 1 90 ? 3.574 6.383 -16.847 1.00 95.62 90 SER A N 1
ATOM 604 C CA . SER A 1 90 ? 3.578 7.432 -17.861 1.00 95.62 90 SER A CA 1
ATOM 605 C C . SER A 1 90 ? 4.829 8.298 -17.724 1.00 95.62 90 SER A C 1
ATOM 607 O O . SER A 1 90 ? 5.237 8.647 -16.613 1.00 95.62 90 SER A O 1
ATOM 609 N N . LYS A 1 91 ? 5.404 8.718 -18.853 1.00 94.25 91 LYS A N 1
ATOM 610 C CA . LYS A 1 91 ? 6.503 9.695 -18.860 1.00 94.25 91 LYS A CA 1
ATOM 611 C C . LYS A 1 91 ? 6.068 10.978 -18.120 1.00 94.25 91 LYS A C 1
ATOM 613 O O . LYS A 1 91 ? 4.912 11.374 -18.264 1.00 94.25 91 LYS A O 1
ATOM 618 N N . PRO A 1 92 ? 6.954 11.626 -17.340 1.00 94.00 92 PRO A N 1
ATOM 619 C CA . PRO A 1 92 ? 8.388 11.358 -17.185 1.00 94.00 92 PRO A CA 1
ATOM 620 C C . PRO A 1 92 ? 8.737 10.361 -16.063 1.00 94.00 92 PRO A C 1
ATOM 622 O O . PRO A 1 92 ? 9.905 10.250 -15.694 1.00 94.00 92 PRO A O 1
ATOM 625 N N . PHE A 1 93 ? 7.766 9.651 -15.482 1.00 96.31 93 PHE A N 1
ATOM 626 C CA . PHE A 1 93 ? 8.055 8.736 -14.381 1.00 96.31 93 PHE A CA 1
ATOM 627 C C . PHE A 1 93 ? 8.780 7.478 -14.864 1.00 96.31 93 PHE A C 1
ATOM 629 O O . PHE A 1 93 ? 8.359 6.808 -15.807 1.00 96.31 93 PHE A O 1
ATOM 636 N N . ARG A 1 94 ? 9.874 7.151 -14.175 1.00 92.25 94 ARG A N 1
ATOM 637 C CA . ARG A 1 94 ? 10.635 5.916 -14.359 1.00 92.25 94 ARG A CA 1
ATOM 638 C C . ARG A 1 94 ? 9.948 4.771 -13.589 1.00 92.25 94 ARG A C 1
ATOM 640 O O . ARG A 1 94 ? 9.710 4.945 -12.395 1.00 92.25 94 ARG A O 1
ATOM 647 N N . PRO A 1 95 ? 9.668 3.615 -14.219 1.00 93.31 95 PRO A N 1
ATOM 648 C CA . PRO A 1 95 ? 9.290 2.393 -13.506 1.00 93.31 95 PRO A CA 1
ATOM 649 C C . PRO A 1 95 ? 10.423 1.889 -12.603 1.00 93.31 95 PRO A C 1
ATOM 651 O O . PRO A 1 95 ? 11.588 2.212 -12.834 1.00 93.31 95 PRO A O 1
ATOM 654 N N . LEU A 1 96 ? 10.099 1.042 -11.625 1.00 96.31 96 LEU A N 1
ATOM 655 C CA . LEU A 1 96 ? 11.135 0.339 -10.866 1.00 96.31 96 LEU A CA 1
ATOM 656 C C . LEU A 1 96 ? 11.991 -0.540 -11.794 1.00 96.31 96 LEU A C 1
ATOM 658 O O . LEU A 1 96 ? 11.479 -1.136 -12.751 1.00 96.31 96 LEU A O 1
ATOM 662 N N . ALA A 1 97 ? 13.284 -0.624 -11.500 1.00 95.62 97 ALA A N 1
ATOM 663 C CA . ALA A 1 97 ? 14.194 -1.605 -12.076 1.00 95.62 97 ALA A CA 1
ATOM 664 C C . ALA A 1 97 ? 13.853 -3.015 -11.578 1.00 95.62 97 ALA A C 1
ATOM 666 O O . ALA A 1 97 ? 13.134 -3.182 -10.591 1.00 95.62 97 ALA A O 1
ATOM 667 N N . ASN A 1 98 ? 14.336 -4.045 -12.268 1.00 95.19 98 ASN A N 1
ATOM 668 C CA . ASN A 1 98 ? 13.999 -5.423 -11.911 1.00 95.19 98 ASN A CA 1
ATOM 669 C C . ASN A 1 98 ? 14.589 -5.802 -10.545 1.00 95.19 98 ASN A C 1
ATOM 671 O O . ASN A 1 98 ? 13.888 -6.387 -9.727 1.00 95.19 98 ASN A O 1
ATOM 675 N N . GLU A 1 99 ? 15.802 -5.341 -10.256 1.00 96.56 99 GLU A N 1
ATOM 676 C CA . GLU A 1 99 ? 16.520 -5.555 -8.995 1.00 96.56 99 GLU A CA 1
ATOM 677 C C . GLU A 1 99 ? 15.811 -4.868 -7.810 1.00 96.56 99 GLU A C 1
ATOM 679 O O . GLU A 1 99 ? 15.817 -5.351 -6.680 1.00 96.56 99 GLU A O 1
ATOM 684 N N . GLU A 1 100 ? 15.147 -3.734 -8.059 1.00 97.31 100 GLU A N 1
ATOM 685 C CA . GLU A 1 100 ? 14.307 -3.072 -7.055 1.00 97.31 100 GLU A CA 1
ATOM 686 C C . GLU A 1 100 ? 13.050 -3.911 -6.773 1.00 97.31 100 GLU A C 1
ATOM 688 O O . GLU A 1 100 ? 12.661 -4.073 -5.618 1.00 97.31 100 GLU A O 1
ATOM 693 N N . LYS A 1 101 ? 12.432 -4.498 -7.808 1.00 97.31 101 LYS A N 1
ATOM 694 C CA . LYS A 1 101 ? 11.205 -5.309 -7.674 1.00 97.31 101 LYS A CA 1
ATOM 695 C C . LYS A 1 101 ? 11.424 -6.615 -6.922 1.00 97.31 101 LYS A C 1
ATOM 697 O O . LYS A 1 101 ? 10.494 -7.076 -6.267 1.00 97.31 101 LYS A O 1
ATOM 702 N N . GLU A 1 102 ? 12.623 -7.188 -6.969 1.00 96.75 102 GLU A N 1
ATOM 703 C CA . GLU A 1 102 ? 12.977 -8.399 -6.211 1.00 96.75 102 GLU A CA 1
ATOM 704 C C . GLU A 1 102 ? 12.808 -8.226 -4.691 1.00 96.75 102 GLU A C 1
ATOM 706 O O . GLU A 1 102 ? 12.630 -9.206 -3.970 1.00 96.75 102 GLU A O 1
ATOM 711 N N . GLN A 1 103 ? 12.775 -6.983 -4.197 1.00 97.75 103 GLN A N 1
ATOM 712 C CA . GLN A 1 103 ? 12.553 -6.668 -2.783 1.00 97.75 103 GLN A CA 1
ATOM 713 C C . GLN A 1 103 ? 11.065 -6.590 -2.389 1.00 97.75 103 GLN A C 1
ATOM 715 O O . GLN A 1 103 ? 10.753 -6.484 -1.202 1.00 97.75 103 GLN A O 1
ATOM 720 N N . LEU A 1 104 ? 10.130 -6.639 -3.348 1.00 98.12 104 LEU A N 1
ATOM 721 C CA . LEU A 1 104 ? 8.687 -6.546 -3.079 1.00 98.12 104 LEU A CA 1
ATOM 722 C C . LEU A 1 104 ? 8.068 -7.822 -2.486 1.00 98.12 104 LEU A C 1
ATOM 724 O O . LEU A 1 104 ? 7.291 -7.684 -1.540 1.00 98.12 104 LEU A O 1
ATOM 728 N N . PRO A 1 105 ? 8.369 -9.050 -2.962 1.00 98.19 105 PRO A N 1
ATOM 729 C CA . PRO A 1 105 ? 7.706 -10.256 -2.468 1.00 98.19 105 PRO A CA 1
ATOM 730 C C . PRO A 1 105 ? 7.762 -10.445 -0.942 1.00 98.19 105 PRO A C 1
ATOM 732 O O . PRO A 1 105 ? 6.719 -10.760 -0.372 1.00 98.19 105 PRO A O 1
ATOM 735 N N . PRO A 1 106 ? 8.888 -10.201 -0.235 1.00 98.06 106 PRO A N 1
ATOM 736 C CA . PRO A 1 106 ? 8.913 -10.281 1.228 1.00 98.06 106 PRO A CA 1
ATOM 737 C C . PRO A 1 106 ? 7.963 -9.287 1.912 1.00 98.06 106 PRO A C 1
ATOM 739 O O . PRO A 1 106 ? 7.289 -9.653 2.870 1.00 98.06 106 PRO A O 1
ATOM 742 N N . ILE A 1 107 ? 7.859 -8.056 1.395 1.00 98.06 107 ILE A N 1
ATOM 743 C CA . ILE A 1 107 ? 6.941 -7.030 1.919 1.00 98.06 107 ILE A CA 1
ATOM 744 C C . ILE A 1 107 ? 5.488 -7.469 1.707 1.00 98.06 107 ILE A C 1
ATOM 746 O O . ILE A 1 107 ? 4.657 -7.312 2.596 1.00 98.06 107 ILE A O 1
ATOM 750 N N . LEU A 1 108 ? 5.176 -8.047 0.544 1.00 98.12 108 LEU A N 1
ATOM 751 C CA . LEU A 1 108 ? 3.832 -8.545 0.243 1.00 98.12 108 LEU A CA 1
ATOM 752 C C . LEU A 1 108 ? 3.455 -9.752 1.106 1.00 98.12 108 LEU A C 1
ATOM 754 O O . LEU A 1 108 ? 2.315 -9.825 1.554 1.00 98.12 108 LEU A O 1
ATOM 758 N N . LYS A 1 109 ? 4.402 -10.651 1.395 1.00 98.12 109 LYS A N 1
ATOM 759 C CA . LYS A 1 109 ? 4.198 -11.760 2.341 1.00 98.12 109 LYS A CA 1
ATOM 760 C C . LYS A 1 109 ? 3.954 -11.251 3.766 1.00 98.12 109 LYS A C 1
ATOM 762 O O . LYS A 1 109 ? 3.033 -11.725 4.417 1.00 98.12 109 LYS A O 1
ATOM 767 N N . GLU A 1 110 ? 4.714 -10.250 4.225 1.00 97.62 110 GLU A N 1
ATOM 768 C CA . GLU A 1 110 ? 4.505 -9.598 5.536 1.00 97.62 110 GLU A CA 1
ATOM 769 C C . GLU A 1 110 ? 3.106 -8.959 5.642 1.00 97.62 110 GLU A C 1
ATOM 771 O O . GLU A 1 110 ? 2.517 -8.940 6.717 1.00 97.62 110 GLU A O 1
ATOM 776 N N . LEU A 1 111 ? 2.548 -8.484 4.522 1.00 97.00 111 LEU A N 1
ATOM 777 C CA . LEU A 1 111 ? 1.189 -7.932 4.434 1.00 97.00 111 LEU A CA 1
ATOM 778 C C . LEU A 1 111 ? 0.089 -8.986 4.212 1.00 97.00 111 LEU A C 1
ATOM 780 O O . LEU A 1 111 ? -1.077 -8.610 4.104 1.00 97.00 111 LEU A O 1
ATOM 784 N N . GLY A 1 112 ? 0.432 -10.271 4.072 1.00 97.00 112 GLY A N 1
ATOM 785 C CA . GLY A 1 112 ? -0.531 -11.326 3.734 1.00 97.00 112 GLY A CA 1
ATOM 786 C C . GLY A 1 112 ? -1.112 -11.223 2.315 1.00 97.00 112 GLY A C 1
ATOM 787 O O . GLY A 1 112 ? -2.187 -11.752 2.048 1.00 97.00 112 GLY A O 1
ATOM 788 N N . LEU A 1 113 ? -0.428 -10.527 1.401 1.00 96.81 113 LEU A N 1
ATOM 789 C CA . LEU A 1 113 ? -0.867 -10.288 0.017 1.00 96.81 113 LEU A CA 1
ATOM 790 C C . LEU A 1 113 ? -0.282 -11.278 -1.000 1.00 96.81 113 LEU A C 1
ATOM 792 O O . LEU A 1 113 ? -0.658 -11.253 -2.172 1.00 96.81 113 LEU A O 1
ATOM 796 N N . LEU A 1 114 ? 0.670 -12.110 -0.581 1.00 94.50 114 LEU A N 1
ATOM 797 C CA . LEU A 1 114 ? 1.345 -13.093 -1.423 1.00 94.50 114 LEU A CA 1
ATOM 798 C C . LEU A 1 114 ? 1.647 -14.340 -0.584 1.00 94.50 114 LEU A C 1
ATOM 800 O O . LEU A 1 114 ? 2.128 -14.202 0.538 1.00 94.50 114 LEU A O 1
ATOM 804 N N . ASN A 1 115 ? 1.387 -15.529 -1.136 1.00 82.31 115 ASN A N 1
ATOM 805 C CA . ASN A 1 115 ? 1.690 -16.820 -0.504 1.00 82.31 115 ASN A CA 1
ATOM 806 C C . ASN A 1 115 ? 3.082 -17.321 -0.919 1.00 82.31 115 ASN A C 1
ATOM 808 O O . ASN A 1 115 ? 3.443 -17.216 -2.111 1.00 82.31 115 ASN A O 1
#

Radius of gyration: 14.71 Å; chains: 1; bounding box: 34×32×39 Å

=== Feature 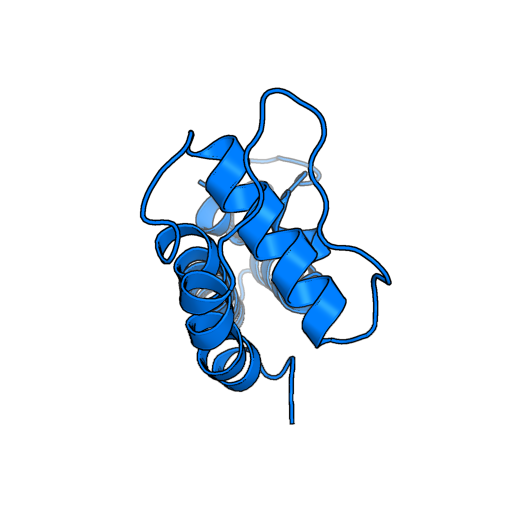glossary ===
The record interleaves many kinds of information about one protein. Here is each kind framed as the question it answers.

Q: What does the local fold look like, residue by residue?
A: The Foldseek 3Di string encodes local tertiary geometry as a 20-letter alphabet — one character per residue — derived from the relative positions of nearby Cα atoms. Unlike the amino-acid sequence, 3Di is a direct function of the 3D structure, so two proteins with the same fold have similar 3Di strings even at low sequence identity.

Q: Which residues are in helices, strands, or loops?
A: The SS8 string is DSSP's per-residue secondary-structure call. α-helix (H) means an i→i+4 H-bond ladder; β-strand (E) means the residue participates in a β-sheet; 3₁₀ (G) and π (I) are tighter and wider helices; T/S are turns/bends; '-' is loop.

Q: How big and how compact is the whole molecule?
A: Radius of gyration (Rg) is the root-mean-square distance of Cα atoms from their centroid — a single number for overall size and compactness. A globular domain of N residues has Rg ≈ 2.2·N^0.38 Å; an extended or disordered chain has a much larger Rg. The Cα contact count is the number of residue pairs whose Cα atoms are within 8 Å and are more than four positions apart in sequence — a standard proxy for tertiary packing density. The bounding box is the smallest axis-aligned box enclosing all Cα atoms.

Q: Where is each backbone atom in 3D?
A: Structure coordinates are given as an mmCIF _atom_site loop: one row per atom with element, residue name, chain id, sequence number, and x/y/z position in Å. Only the four main-chain atoms per residue are included here; side chains are omitted to keep the record compact.

Q: What is the amino-acid chain?
A: Primary structure: the covalent order of the twenty standard amino acids along the backbone. Two proteins with the same sequence will (almost always) fold to the same structure; two with 30% identity often share a fold but not the details.

Q: What if only a Cα trace is available?
A: Three-state secondary structure (P-SEA) collapses the eight DSSP classes into helix (a), strand (b), and coil (c). P-SEA assigns these from Cα geometry alone — distances and angles — without requiring backbone oxygens, so it works on any Cα trace.

Q: What family and function is it annotated with?
A: Database cross-references. InterPro integrates a dozen domain/family signature databases into unified entries with residue-range hits. GO terms attach function/process/location labels with evidence codes. CATH codes position the fold in a four-level structural taxonomy. Organism is the NCBI-taxonomy species name.

Q: How confident is the AlphaFold model at each residue?
A: pLDDT is the predicted lDDT-Cα score: AlphaFold's confidence that the local environment of each residue (all inter-atomic distances within 15 Å) is correctly placed. It is a per-residue number between 0 and 100, with higher meaning more reliable.

Q: How mobile is each atom in the crystal?
A: B-factor (Debye–Waller factor) reflects atomic displacement in the crystal lattice. It is an experimental observable (units Å²), not a prediction; low values mean the atom is pinned down, high values mean it moves or is heterogeneous across the crystal.

Q: Which residues are buried vs exposed?
A: SASA measures how much of the protein is reachable by solvent. It is computed by rolling a water-sized probe over the atomic surface and summing the exposed area (Å²). Per-residue SASA distinguishes core (buried, low SASA) from surface (exposed, high SASA) residues; total SASA is a whole-molecule size measure.

Q: What do the diagnostic plots show?
A: Plot images: a contact map (which residues are close in 3D, as an N×N binary image), a Ramachandran scatter (backbone torsion angles, revealing secondary-structure composition at a glance), and — for AlphaFold structures — a PAE heatmap (pairwise prediction confidence).

Q: What known structures does this most resemble?
A: The Foldseek neighbor list gives the closest experimentally determined structures in the PDB, ranked by structural alignment. TM-score near 1 means near-identical fold; near 0.3 means only rough topology match. This is how one finds what a novel AlphaFold prediction most resembles in the solved-structure universe.

Q: Are the domains correctly placed relative to each other?
A: Predicted aligned error is AlphaFold's pairwise confidence. Unlike pLDDT (per-residue), PAE is per-residue-pair and captures whether two parts of the structure are correctly placed relative to each other. Units are ångströms of expected positional error.

Q: What do the rendered images show?
A: Structure images are PyMOL renders from six orthogonal camera directions. Cartoon representation draws helices as coils and strands as arrows; sticks shows the backbone as bonds; surface shows the solvent-excluded envelope. Rainbow coloring maps sequence position to hue (blue→red, N→C); chain coloring assigns a distinct color per polypeptide.

Q: What are the backbone torsion angles?
A: φ (phi) and ψ (psi) are the two ro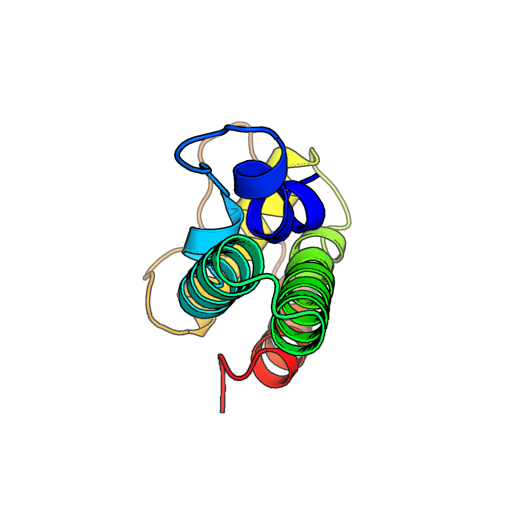tatable backbone dihedrals per residue: φ is the C(i-1)–N–Cα–C torsion, ψ is the N–Cα–C–N(i+1) torsion, both in degrees on (−180°, 180°]. α-helical residues cluster near (−60°, −45°); β-strand residues near (−120°, +130°). A Ramachandran plot is simply a scatter of (φ, ψ) for every residue.